Protein AF-A0A961QQR0-F1 (afdb_monomer)

Radius of gyration: 21.01 Å; Cα contacts (8 Å, |Δi|>4): 72; chains: 1; bounding box: 44×25×49 Å

Foldseek 3Di:
DVCVVCVVDQWDQDPPPGIAGDDPDPVVRVVVVVVVVVVVVVVCCVVCVPPQPQQWFQDDDDPPVVLVVVCVVCVVVVLVVPPPPHRDDDDDDDDPVVVGQCRHPNNDPD

pLDDT: mean 93.93, std 5.68, range [53.78, 98.19]

Structure (mmCIF, N/CA/C/O backbone):
data_AF-A0A961QQR0-F1
#
_entry.id   AF-A0A961QQR0-F1
#
loop_
_atom_site.group_PDB
_atom_site.id
_atom_site.type_symbol
_atom_site.label_atom_id
_atom_site.label_alt_id
_atom_site.label_comp_id
_atom_site.label_asym_id
_atom_site.label_entity_id
_atom_site.label_seq_id
_atom_site.pdbx_PDB_ins_code
_atom_site.Cartn_x
_atom_site.Cartn_y
_atom_site.Cartn_z
_atom_site.occupancy
_atom_site.B_iso_or_equiv
_atom_site.auth_seq_id
_atom_site.auth_comp_id
_atom_site.auth_asym_id
_atom_site.auth_atom_id
_atom_site.pdbx_PDB_model_num
ATOM 1 N N . LYS A 1 1 ? -25.448 -11.461 11.384 1.00 84.31 1 LYS A N 1
ATOM 2 C CA . LYS A 1 1 ? -25.174 -12.630 12.258 1.00 84.31 1 LYS A CA 1
ATOM 3 C C . LYS A 1 1 ? -24.127 -12.253 13.302 1.00 84.31 1 LYS A C 1
ATOM 5 O O . LYS A 1 1 ? -24.509 -12.155 14.455 1.00 84.31 1 LYS A O 1
ATOM 10 N N . PHE A 1 2 ? -22.918 -11.872 12.874 1.00 92.31 2 PHE A N 1
ATOM 11 C CA . PHE A 1 2 ? -21.821 -11.407 13.735 1.00 92.31 2 PHE A CA 1
ATOM 12 C C . PHE A 1 2 ? -22.234 -10.446 14.865 1.00 92.31 2 PHE A C 1
ATOM 14 O O . PHE A 1 2 ? -22.049 -10.791 16.024 1.00 92.31 2 PHE A O 1
ATOM 21 N N . CYS A 1 3 ? -22.866 -9.304 14.561 1.00 89.00 3 CYS A N 1
ATOM 22 C CA . CYS A 1 3 ? -23.230 -8.307 15.584 1.00 89.00 3 CYS A CA 1
ATOM 23 C C . CYS A 1 3 ? -24.204 -8.841 16.651 1.00 89.00 3 CYS A C 1
ATOM 25 O O . CYS A 1 3 ? -24.166 -8.400 17.789 1.00 89.00 3 CYS A O 1
ATOM 27 N N . ARG A 1 4 ? -25.068 -9.811 16.309 1.00 91.25 4 ARG A N 1
ATOM 28 C CA . ARG A 1 4 ? -25.976 -10.441 17.288 1.00 91.25 4 ARG A CA 1
ATOM 29 C C . ARG A 1 4 ? -25.250 -11.422 18.205 1.00 91.25 4 ARG A C 1
ATOM 31 O O . ARG A 1 4 ? -25.669 -11.613 19.336 1.00 91.25 4 ARG A O 1
ATOM 38 N N . GLU A 1 5 ? -24.206 -12.068 17.695 1.00 96.62 5 GLU A N 1
ATOM 39 C CA . GLU A 1 5 ? -23.382 -13.028 18.440 1.00 96.62 5 GLU A CA 1
ATOM 40 C C . GLU A 1 5 ? -22.293 -12.326 19.264 1.00 96.62 5 GLU A C 1
ATOM 42 O O . GLU A 1 5 ? -21.790 -12.898 20.224 1.00 96.62 5 GLU A O 1
ATOM 47 N N . ASN A 1 6 ? -21.959 -11.081 18.912 1.00 95.81 6 ASN A N 1
ATOM 48 C CA . ASN A 1 6 ? -20.919 -10.271 19.541 1.00 95.81 6 ASN A CA 1
ATOM 49 C C . ASN A 1 6 ? -21.482 -8.880 19.885 1.00 95.81 6 ASN A C 1
ATOM 51 O O . ASN A 1 6 ? -21.088 -7.899 19.253 1.00 95.81 6 ASN A O 1
ATOM 55 N N . PRO A 1 7 ? -22.426 -8.778 20.840 1.00 93.38 7 PRO A N 1
ATOM 56 C CA . PRO A 1 7 ? -23.106 -7.516 21.142 1.00 93.38 7 PRO A CA 1
ATOM 57 C C . PRO A 1 7 ? -22.161 -6.429 21.674 1.00 93.38 7 PRO A C 1
ATOM 59 O O . PRO A 1 7 ? -22.414 -5.251 21.463 1.00 93.38 7 PRO A O 1
ATOM 62 N N . GLU A 1 8 ? -21.048 -6.823 22.298 1.00 94.00 8 GLU A N 1
ATOM 63 C CA . GLU A 1 8 ? -20.027 -5.910 22.834 1.00 94.00 8 GLU A CA 1
ATOM 64 C C . GLU A 1 8 ? -18.989 -5.467 21.787 1.00 94.00 8 GLU A C 1
ATOM 66 O O . GLU A 1 8 ? -18.132 -4.624 22.063 1.00 94.00 8 GLU A O 1
ATOM 71 N N . ALA A 1 9 ? -19.005 -6.057 20.586 1.00 95.25 9 ALA A N 1
ATOM 72 C CA . ALA A 1 9 ? -18.093 -5.639 19.532 1.00 95.25 9 ALA A CA 1
ATOM 73 C C . ALA A 1 9 ? -18.466 -4.229 19.059 1.00 95.25 9 ALA A C 1
ATOM 75 O O . ALA A 1 9 ? -19.642 -3.896 18.957 1.00 95.25 9 ALA A O 1
ATOM 76 N N . 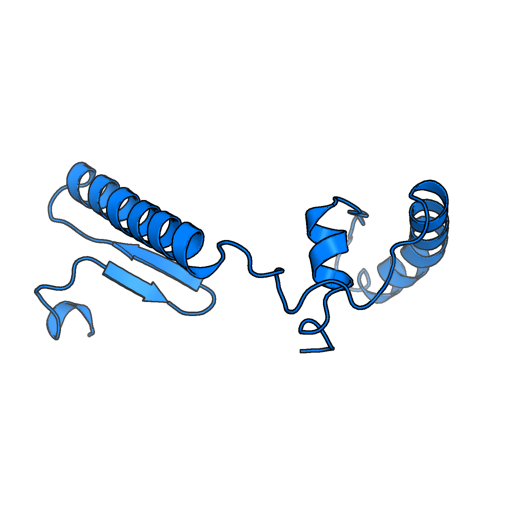LYS A 1 10 ? -17.454 -3.422 18.730 1.00 94.62 10 LYS A N 1
ATOM 77 C CA . LYS A 1 10 ? -17.613 -2.042 18.229 1.00 94.62 10 LYS A CA 1
ATOM 78 C C . LYS A 1 10 ? -17.258 -1.888 16.747 1.00 94.62 10 LYS A C 1
ATOM 80 O O . LYS A 1 10 ? -17.259 -0.785 16.207 1.00 94.62 10 LYS A O 1
ATOM 85 N N . GLY A 1 11 ? -16.894 -2.991 16.100 1.00 95.06 11 GLY A N 1
ATOM 86 C CA . GLY A 1 11 ? -16.439 -3.004 14.721 1.00 95.06 11 GLY A CA 1
ATOM 87 C C . GLY A 1 11 ? -15.986 -4.379 14.243 1.00 95.06 11 GLY A C 1
ATOM 88 O O . GLY A 1 11 ? -15.906 -5.333 15.018 1.00 95.06 11 GLY A O 1
ATOM 89 N N . VAL A 1 12 ? -15.682 -4.468 12.951 1.00 95.88 12 VAL A N 1
ATOM 90 C CA . VAL A 1 12 ? -15.072 -5.630 12.303 1.00 95.88 12 VAL A CA 1
ATOM 91 C C . VAL A 1 12 ? -14.051 -5.169 11.266 1.00 95.88 12 VAL A C 1
ATOM 93 O O . VAL A 1 12 ? -14.297 -4.228 10.510 1.00 95.88 12 VAL A O 1
ATOM 96 N N . VAL A 1 13 ? -12.909 -5.854 11.225 1.00 94.31 13 VAL A N 1
ATOM 97 C CA . VAL A 1 13 ? -11.940 -5.748 10.131 1.00 94.31 13 VAL A CA 1
ATOM 98 C C . VAL A 1 13 ? -12.207 -6.898 9.170 1.00 94.31 13 VAL A C 1
ATOM 100 O O . VAL A 1 13 ? -12.191 -8.063 9.567 1.00 94.31 13 VAL A O 1
ATOM 103 N N . LEU A 1 14 ? -12.484 -6.567 7.915 1.00 92.75 14 LEU A N 1
ATOM 104 C CA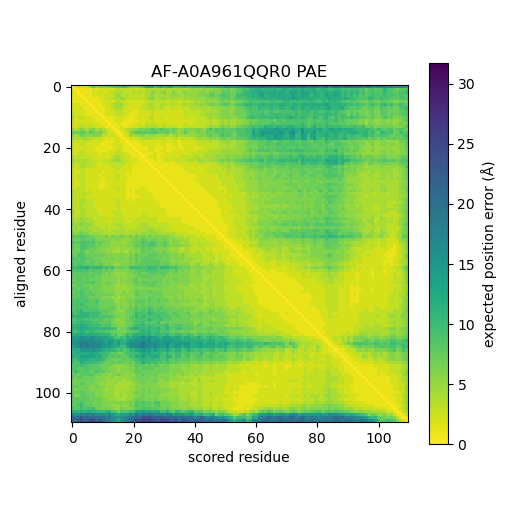 . LEU A 1 14 ? -12.676 -7.524 6.837 1.00 92.75 14 LEU A CA 1
ATOM 105 C C . LEU A 1 14 ? -11.401 -7.580 6.001 1.00 92.75 14 LEU A C 1
ATOM 107 O O . LEU A 1 14 ? -11.026 -6.591 5.363 1.00 92.75 14 LEU A O 1
ATOM 111 N N . GLU A 1 15 ? -10.746 -8.738 6.015 1.00 88.00 15 GLU A N 1
ATOM 112 C CA . GLU A 1 15 ? -9.544 -8.997 5.226 1.00 88.00 15 GLU A CA 1
ATOM 113 C C . GLU A 1 15 ? -9.783 -8.658 3.745 1.00 88.00 15 GLU A C 1
ATOM 115 O O . GLU A 1 15 ? -10.802 -9.034 3.165 1.00 88.00 15 GLU A O 1
ATOM 120 N N . SER A 1 16 ? -8.852 -7.910 3.144 1.00 85.75 16 SER A N 1
ATOM 121 C CA . SER A 1 16 ? -8.934 -7.415 1.758 1.00 85.75 16 SER A CA 1
ATOM 122 C C . SER A 1 16 ? -10.131 -6.503 1.436 1.00 85.75 16 SER A C 1
ATOM 124 O O . SER A 1 16 ? -10.448 -6.303 0.263 1.00 85.75 16 SER A O 1
ATOM 126 N N . HIS A 1 17 ? -10.800 -5.929 2.443 1.00 92.06 17 HIS A N 1
ATOM 127 C CA . HIS A 1 17 ? -11.910 -4.999 2.224 1.00 92.06 17 HIS A CA 1
ATOM 128 C C . HIS A 1 17 ? -11.794 -3.718 3.054 1.00 92.06 17 HIS A C 1
ATOM 130 O O . HIS A 1 17 ? -11.651 -2.641 2.482 1.00 92.06 17 HIS A O 1
ATOM 136 N N . GLY A 1 18 ? -11.840 -3.802 4.386 1.00 92.81 18 GLY A N 1
ATOM 137 C CA . GLY A 1 18 ? -11.747 -2.603 5.218 1.00 92.81 18 GLY A CA 1
ATOM 138 C C . GLY A 1 18 ? -12.278 -2.750 6.639 1.00 92.81 18 GLY A C 1
ATOM 139 O O . GLY A 1 18 ? -12.556 -3.848 7.118 1.00 92.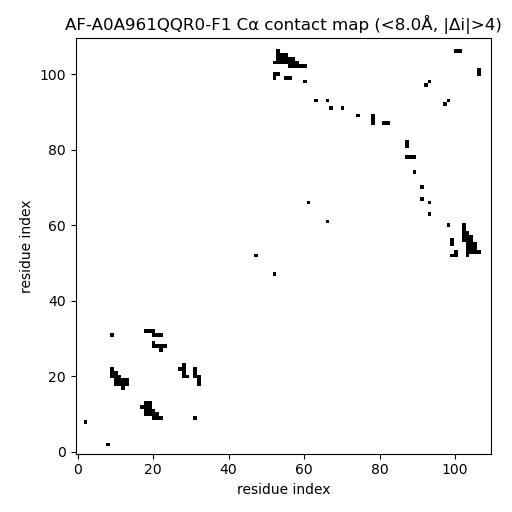81 18 GLY A O 1
ATOM 140 N N . LEU A 1 19 ? -12.404 -1.606 7.309 1.00 95.69 19 LEU A N 1
ATOM 141 C CA . LEU A 1 19 ? -12.887 -1.472 8.679 1.00 95.69 19 LEU A CA 1
ATOM 142 C C . LEU A 1 19 ? -14.336 -0.976 8.679 1.00 95.69 19 LEU A C 1
ATOM 144 O O . LEU A 1 19 ? -14.645 0.046 8.071 1.00 95.69 19 LEU A O 1
ATOM 148 N N . PHE A 1 20 ? -15.193 -1.664 9.427 1.00 95.88 20 PHE A N 1
ATOM 149 C CA . PHE A 1 20 ? -16.512 -1.170 9.809 1.00 95.88 20 PHE A CA 1
ATOM 150 C C . PHE A 1 20 ? -16.557 -0.977 11.317 1.00 95.88 20 PHE A C 1
ATOM 152 O O . PHE A 1 20 ? -16.123 -1.854 12.059 1.00 95.88 20 PHE A O 1
ATOM 159 N N . THR A 1 21 ? -17.120 0.134 11.771 1.00 96.88 21 THR A N 1
ATOM 160 C CA . THR A 1 21 ? -17.398 0.420 13.183 1.00 96.88 21 THR A CA 1
ATOM 161 C C . THR A 1 21 ? -18.873 0.764 13.348 1.00 96.88 21 THR A C 1
ATOM 163 O O . THR A 1 21 ? -19.561 1.062 12.368 1.00 96.88 21 THR A O 1
ATOM 166 N N . TRP A 1 22 ? -19.385 0.665 14.571 1.00 95.44 22 TRP A N 1
ATOM 167 C CA . TRP A 1 22 ? -20.755 1.058 14.891 1.00 95.44 22 TRP A CA 1
ATOM 168 C C . TRP A 1 22 ? -20.855 1.596 16.317 1.00 95.44 22 TRP A C 1
ATOM 170 O O . TRP A 1 22 ? -20.106 1.187 17.204 1.00 95.44 22 TRP A O 1
ATOM 180 N N . ALA A 1 23 ? -21.806 2.504 16.516 1.00 95.50 23 ALA A N 1
ATOM 181 C CA . ALA A 1 23 ? -22.224 3.049 17.802 1.00 95.50 23 ALA A CA 1
ATOM 182 C C . ALA A 1 23 ? -23.673 3.559 17.689 1.00 95.50 23 ALA A C 1
ATOM 184 O O . ALA A 1 23 ? -24.235 3.581 16.590 1.00 95.50 23 ALA A O 1
ATOM 185 N N . ASP A 1 24 ? -24.257 3.983 18.809 1.00 95.06 24 ASP A N 1
ATOM 186 C CA . ASP A 1 24 ? -25.622 4.527 18.848 1.00 95.06 24 ASP A CA 1
ATOM 187 C C . ASP A 1 24 ? -25.714 5.948 18.253 1.00 95.06 24 ASP A C 1
ATOM 189 O O . ASP A 1 24 ? -26.761 6.329 17.727 1.00 95.06 24 ASP A O 1
ATOM 193 N N . ASP A 1 25 ? -24.615 6.715 18.289 1.00 97.69 25 ASP A N 1
ATOM 194 C CA . ASP A 1 25 ? -24.485 8.053 17.697 1.00 97.69 25 ASP A CA 1
ATOM 195 C C . ASP A 1 25 ? -23.426 8.062 16.576 1.00 97.69 25 ASP A C 1
ATOM 197 O O . ASP A 1 25 ? -22.396 7.381 16.639 1.00 97.69 25 ASP A O 1
ATOM 201 N N . ALA A 1 26 ? -23.665 8.862 15.535 1.00 98.06 26 ALA A N 1
ATOM 202 C CA . ALA A 1 26 ? -22.743 9.036 14.416 1.00 98.06 26 ALA A CA 1
ATOM 203 C C . ALA A 1 26 ? -21.367 9.572 14.847 1.00 98.06 26 ALA A C 1
ATOM 205 O O . ALA A 1 26 ? -20.345 9.146 14.306 1.00 98.06 26 ALA A O 1
ATOM 206 N N . LYS A 1 27 ? -21.329 10.487 15.820 1.00 98.06 27 LYS A N 1
ATOM 207 C CA . LYS A 1 27 ? -20.099 11.024 16.398 1.00 98.06 27 LYS A CA 1
ATOM 208 C C . LYS A 1 27 ? -19.296 9.916 17.074 1.00 98.06 27 LYS A C 1
ATOM 210 O O . LYS A 1 27 ? -18.126 9.747 16.746 1.00 98.06 27 LYS A O 1
ATOM 215 N N . ASP A 1 28 ? -19.929 9.126 17.935 1.00 97.94 28 ASP A N 1
ATOM 216 C CA . ASP A 1 28 ? -19.264 8.041 18.664 1.00 97.94 28 ASP A CA 1
ATOM 217 C C . ASP A 1 28 ? -18.751 6.954 17.705 1.00 97.94 28 ASP A C 1
ATOM 219 O O . ASP A 1 28 ? -17.655 6.415 17.874 1.00 97.94 28 ASP A O 1
ATOM 223 N N . CYS A 1 29 ? -19.508 6.663 16.641 1.00 97.94 29 CYS A N 1
ATOM 224 C CA . CYS A 1 29 ? -19.094 5.736 15.588 1.00 97.94 29 CYS A CA 1
ATOM 225 C C . CYS A 1 29 ? -17.859 6.255 14.830 1.00 97.94 29 CYS A C 1
ATOM 227 O O . CYS A 1 29 ? -1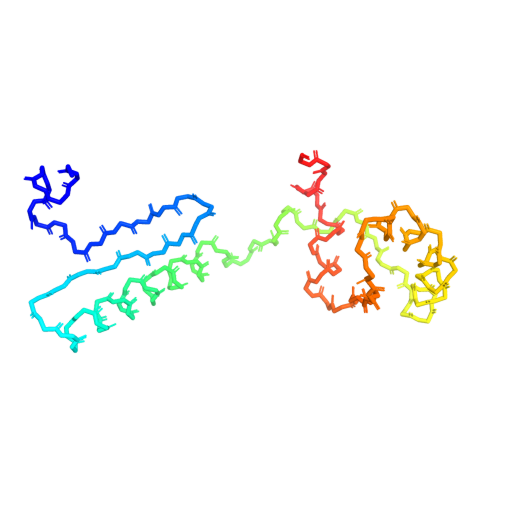6.930 5.499 14.522 1.00 97.94 29 CYS A O 1
ATOM 229 N N . TYR A 1 30 ? -17.825 7.557 14.540 1.00 97.88 30 TYR A N 1
ATOM 230 C CA . TYR A 1 30 ? -16.686 8.201 13.894 1.00 97.88 30 TYR A CA 1
ATOM 231 C C . TYR A 1 30 ? -15.451 8.210 14.805 1.00 97.88 30 TYR A C 1
ATOM 233 O O . TYR A 1 30 ? -14.373 7.801 14.377 1.00 97.88 30 TYR A O 1
ATOM 241 N N . GLU A 1 31 ? -15.606 8.582 16.075 1.00 98.19 31 GLU A N 1
ATOM 242 C CA . GLU A 1 31 ? -14.523 8.560 17.064 1.00 98.19 31 GLU A CA 1
ATOM 243 C C . GLU A 1 31 ? -13.975 7.141 17.274 1.00 98.19 31 GLU A C 1
ATOM 245 O O . GLU A 1 31 ? -12.760 6.952 17.282 1.00 98.19 31 GLU A O 1
ATOM 250 N N . THR A 1 32 ? -14.845 6.126 17.309 1.00 97.56 32 THR A N 1
ATOM 251 C CA . THR A 1 32 ? -14.438 4.710 17.360 1.00 97.56 32 THR A CA 1
ATOM 252 C C . THR A 1 32 ? -13.592 4.324 16.144 1.00 97.56 32 THR A C 1
ATOM 254 O O . THR A 1 32 ? -12.598 3.610 16.272 1.00 97.56 32 THR A O 1
ATOM 257 N N . THR A 1 33 ? -13.949 4.808 14.951 1.00 97.69 33 THR A N 1
ATOM 258 C CA . THR A 1 33 ? -13.149 4.589 13.734 1.00 97.69 33 THR A CA 1
ATOM 259 C C . THR A 1 33 ? -11.749 5.168 13.881 1.00 97.69 33 THR A C 1
ATOM 261 O O . THR A 1 33 ? -10.770 4.479 13.597 1.00 97.69 33 THR A O 1
ATOM 264 N N . LEU A 1 34 ? -11.650 6.412 14.358 1.00 98.06 34 LEU A N 1
ATOM 265 C CA . LEU A 1 34 ? -10.365 7.072 14.573 1.00 98.06 34 LEU A CA 1
ATOM 266 C C . LEU A 1 34 ? -9.521 6.345 15.623 1.00 98.06 34 LEU A C 1
ATOM 268 O O . LEU A 1 34 ? -8.333 6.137 15.400 1.00 98.06 34 LEU A O 1
ATOM 272 N N . GLU A 1 35 ? -10.124 5.919 16.734 1.00 97.38 35 GLU A N 1
ATOM 273 C CA . GLU A 1 35 ? -9.431 5.171 17.789 1.00 97.38 35 GLU A CA 1
ATOM 274 C C . GLU A 1 35 ? -8.831 3.865 17.251 1.00 97.38 35 GLU A C 1
ATOM 276 O O . GLU A 1 35 ? -7.665 3.560 17.506 1.00 97.38 35 GLU A O 1
ATOM 281 N N . VAL A 1 36 ? -9.603 3.095 16.476 1.00 96.44 36 VAL A N 1
ATOM 282 C CA . VAL A 1 36 ? -9.135 1.825 15.903 1.00 96.44 36 VAL A CA 1
ATOM 283 C C . VAL A 1 36 ? -8.003 2.052 14.902 1.00 96.44 36 VAL A C 1
ATOM 285 O O . VAL A 1 36 ? -7.010 1.327 14.949 1.00 96.44 36 VAL A O 1
ATOM 288 N N . ILE A 1 37 ? -8.126 3.059 14.031 1.00 96.81 37 ILE A N 1
ATOM 289 C CA . ILE A 1 37 ? -7.083 3.409 13.057 1.00 96.81 37 ILE A CA 1
ATOM 290 C C . ILE A 1 37 ? -5.802 3.843 13.772 1.00 96.81 37 ILE A C 1
ATOM 292 O O . ILE A 1 37 ? -4.739 3.303 13.480 1.00 96.81 37 ILE A O 1
ATOM 296 N N . ASN A 1 38 ? -5.895 4.763 14.734 1.00 97.88 38 ASN A N 1
ATOM 297 C CA . ASN A 1 38 ? -4.725 5.266 15.455 1.00 97.88 38 ASN A CA 1
ATOM 298 C C . ASN A 1 38 ? -4.037 4.158 16.250 1.00 97.88 38 ASN A C 1
ATOM 300 O O . ASN A 1 38 ? -2.823 4.030 16.186 1.00 97.88 38 ASN A O 1
ATOM 304 N N . ARG A 1 39 ? -4.800 3.276 16.904 1.00 96.81 39 ARG A N 1
ATOM 305 C CA . ARG A 1 39 ? -4.218 2.123 17.598 1.00 96.81 39 ARG A CA 1
ATOM 306 C C . ARG A 1 39 ? -3.477 1.177 16.652 1.00 96.81 39 ARG A C 1
ATOM 308 O O . ARG A 1 39 ? -2.456 0.615 17.038 1.00 96.81 39 ARG A O 1
ATOM 315 N N . ALA A 1 40 ? -3.987 0.975 15.438 1.00 96.19 40 ALA A N 1
ATOM 316 C CA . ALA A 1 40 ? -3.277 0.193 14.433 1.00 96.19 40 ALA A CA 1
ATOM 317 C C . ALA A 1 40 ? -1.986 0.900 13.992 1.00 96.19 40 ALA A C 1
ATOM 319 O O . ALA A 1 40 ? -0.957 0.239 13.899 1.00 96.19 40 ALA A O 1
ATOM 320 N N . ILE A 1 41 ? -2.023 2.221 13.775 1.00 97.00 41 ILE A N 1
ATOM 321 C CA . ILE A 1 41 ? -0.842 3.035 13.441 1.00 97.00 41 ILE A CA 1
ATOM 322 C C . ILE A 1 41 ? 0.220 2.920 14.540 1.00 97.00 41 ILE A C 1
ATOM 324 O O . ILE A 1 41 ? 1.343 2.532 14.233 1.00 97.00 41 ILE A O 1
ATOM 328 N N . ASP A 1 42 ? -0.143 3.150 15.804 1.00 98.06 42 ASP A N 1
ATOM 329 C CA . ASP A 1 42 ? 0.777 3.059 16.947 1.00 98.06 42 ASP A CA 1
ATOM 330 C C . ASP A 1 42 ? 1.438 1.674 17.025 1.00 98.06 42 ASP A C 1
ATOM 332 O O . ASP A 1 42 ? 2.644 1.542 17.240 1.00 98.06 42 ASP A O 1
ATOM 336 N N . TRP A 1 43 ? 0.650 0.614 16.819 1.00 97.12 43 TRP A N 1
ATOM 337 C CA . TRP A 1 43 ? 1.171 -0.750 16.790 1.00 97.12 43 TRP A CA 1
ATOM 338 C C . TRP A 1 43 ? 2.121 -0.972 15.607 1.00 97.12 43 TRP A C 1
ATOM 340 O O . TRP A 1 43 ? 3.192 -1.551 15.787 1.00 97.12 43 TRP A O 1
ATOM 350 N N . PHE A 1 44 ? 1.774 -0.480 14.413 1.00 95.19 44 PHE A N 1
ATOM 351 C CA . PHE A 1 44 ? 2.636 -0.567 13.233 1.00 95.19 44 PHE A CA 1
ATOM 352 C C . PHE A 1 44 ? 3.956 0.175 13.431 1.00 95.19 44 PHE A C 1
ATOM 354 O O . PHE A 1 44 ? 4.994 -0.365 13.056 1.00 95.19 44 PHE A O 1
ATOM 361 N N . GLU A 1 45 ? 3.954 1.366 14.029 1.00 95.75 45 GLU A N 1
ATOM 362 C CA . GLU A 1 45 ? 5.182 2.119 14.304 1.00 95.75 45 GLU A CA 1
ATOM 363 C C . GLU A 1 45 ? 6.146 1.312 15.179 1.00 95.75 45 GLU A C 1
ATOM 365 O O . GLU A 1 45 ? 7.331 1.210 14.860 1.00 95.75 45 GLU A O 1
ATOM 370 N N . VAL A 1 46 ? 5.638 0.674 16.238 1.00 97.06 46 VAL A N 1
ATOM 371 C CA . VAL A 1 46 ? 6.448 -0.173 17.125 1.00 97.06 46 VAL A CA 1
ATOM 372 C C . VAL A 1 46 ? 6.929 -1.430 16.404 1.00 97.06 46 VAL A C 1
ATOM 374 O O . VAL A 1 46 ? 8.111 -1.768 16.458 1.00 97.06 46 VAL A O 1
ATOM 377 N N . GLU A 1 47 ? 6.035 -2.127 15.707 1.00 94.94 47 GLU A N 1
ATOM 378 C CA . GLU A 1 47 ? 6.359 -3.413 15.091 1.00 94.94 47 GLU A CA 1
ATOM 379 C C . GLU A 1 47 ? 7.230 -3.301 13.848 1.00 94.94 47 GLU A C 1
ATOM 381 O O . GLU A 1 47 ? 7.933 -4.254 13.514 1.00 94.94 47 GLU A O 1
ATOM 386 N N . THR A 1 48 ? 7.215 -2.166 13.159 1.00 93.06 48 THR A N 1
ATOM 387 C CA . THR A 1 48 ? 8.068 -1.929 11.987 1.00 93.06 48 THR A CA 1
ATOM 388 C C . THR A 1 48 ? 9.348 -1.169 12.324 1.00 93.06 48 THR A C 1
ATOM 390 O O . THR A 1 48 ? 10.249 -1.106 11.486 1.00 93.06 48 THR A O 1
ATOM 393 N N . ALA A 1 49 ? 9.496 -0.661 13.554 1.00 95.38 49 ALA A N 1
ATOM 394 C CA . ALA A 1 49 ? 10.686 0.064 13.983 1.00 95.38 49 ALA A CA 1
ATOM 395 C C . ALA A 1 49 ? 11.973 -0.739 13.723 1.00 95.38 49 ALA A C 1
ATOM 397 O O . ALA A 1 49 ? 12.174 -1.841 14.235 1.00 95.38 49 ALA A O 1
ATOM 398 N N . GLY A 1 50 ? 12.866 -0.166 12.911 1.00 93.56 50 GLY A N 1
ATOM 399 C CA . GLY A 1 50 ? 14.159 -0.764 12.571 1.00 93.56 50 GLY A CA 1
ATOM 400 C C . GLY A 1 50 ? 14.089 -2.003 11.670 1.00 93.56 50 GLY A C 1
ATOM 401 O O . GLY A 1 50 ? 15.132 -2.596 11.393 1.00 93.56 50 GLY A O 1
ATOM 402 N N . LYS A 1 51 ? 12.901 -2.396 11.196 1.00 94.19 51 LYS A N 1
ATOM 403 C CA . LYS A 1 51 ? 12.719 -3.491 10.240 1.00 94.19 51 LYS A CA 1
ATOM 404 C C . LYS A 1 51 ? 12.591 -2.908 8.835 1.00 94.19 51 LYS A C 1
ATOM 406 O O . LYS A 1 51 ? 11.835 -1.969 8.611 1.00 94.19 51 LYS A O 1
ATOM 411 N N . ALA A 1 52 ? 13.325 -3.472 7.881 1.00 91.94 52 ALA A N 1
ATOM 412 C CA . ALA A 1 52 ? 13.133 -3.119 6.481 1.00 91.94 52 ALA A CA 1
ATOM 413 C C . ALA A 1 52 ? 11.776 -3.655 5.999 1.00 91.94 52 ALA A C 1
ATOM 415 O O . ALA A 1 52 ? 11.435 -4.809 6.279 1.00 91.94 52 ALA A O 1
ATOM 416 N N . ALA A 1 53 ? 11.011 -2.834 5.280 1.00 89.38 53 ALA A N 1
ATOM 417 C CA . ALA A 1 53 ? 9.734 -3.252 4.719 1.00 89.38 53 ALA A CA 1
ATOM 418 C C . ALA A 1 53 ? 9.932 -4.437 3.757 1.00 89.38 53 ALA A C 1
ATOM 420 O O . ALA A 1 53 ? 10.888 -4.457 2.981 1.00 89.38 53 ALA A O 1
ATOM 421 N N . PHE A 1 54 ? 9.040 -5.432 3.827 1.00 92.00 54 PHE A N 1
ATOM 422 C CA . PHE A 1 54 ? 9.011 -6.594 2.922 1.00 92.00 54 PHE A CA 1
ATOM 423 C C . PHE A 1 54 ? 10.370 -7.315 2.758 1.00 92.00 54 PHE A C 1
ATOM 425 O O . PHE A 1 54 ? 10.774 -7.691 1.654 1.00 92.00 54 PHE A O 1
ATOM 432 N N . GLY A 1 55 ? 11.127 -7.448 3.851 1.00 93.00 55 GLY A N 1
ATOM 433 C CA . GLY A 1 55 ? 12.434 -8.115 3.853 1.00 93.00 55 GLY A CA 1
ATOM 434 C C . GLY A 1 55 ? 13.584 -7.258 3.306 1.00 93.00 55 GLY A C 1
ATOM 435 O O . GLY A 1 55 ? 14.729 -7.711 3.274 1.00 93.00 55 GLY A O 1
ATOM 436 N N . GLY A 1 56 ? 13.315 -6.008 2.926 1.00 93.88 56 GLY A N 1
ATOM 437 C CA . GLY A 1 56 ? 14.293 -5.058 2.405 1.00 93.88 56 GLY A CA 1
ATOM 438 C C . GLY A 1 56 ? 14.652 -5.275 0.937 1.00 93.88 56 GLY A C 1
ATOM 439 O O . GLY A 1 56 ? 14.124 -6.155 0.259 1.00 93.88 56 GLY A O 1
AT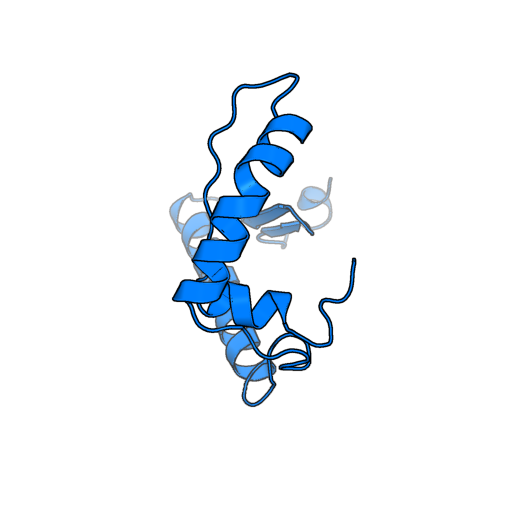OM 440 N N . GLU A 1 57 ? 15.568 -4.446 0.437 1.00 94.44 57 GLU A N 1
ATOM 441 C CA . GLU A 1 57 ? 15.931 -4.401 -0.980 1.00 94.44 57 GLU A CA 1
ATOM 442 C C . GLU A 1 57 ? 16.551 -5.724 -1.469 1.00 94.44 57 GLU A C 1
ATOM 444 O O . GLU A 1 57 ? 17.527 -6.251 -0.917 1.00 94.44 57 GLU A O 1
ATOM 449 N N . LYS A 1 58 ? 15.979 -6.254 -2.550 1.00 94.94 58 LYS A N 1
ATOM 450 C CA . LYS A 1 58 ? 16.513 -7.357 -3.353 1.00 94.94 58 LYS A CA 1
ATOM 451 C C . LYS A 1 58 ? 17.148 -6.851 -4.647 1.00 94.94 58 LYS A C 1
ATOM 453 O O . LYS A 1 58 ? 18.150 -7.413 -5.092 1.00 94.94 58 LYS A O 1
ATOM 458 N N . HIS A 1 59 ? 16.569 -5.812 -5.248 1.00 94.62 59 HIS A N 1
ATOM 459 C CA . HIS A 1 59 ? 16.985 -5.265 -6.538 1.00 94.62 59 HIS A CA 1
ATOM 460 C C . HIS A 1 59 ? 17.178 -3.744 -6.496 1.00 94.62 59 HIS A C 1
ATOM 462 O O . HIS A 1 59 ? 16.350 -3.015 -5.968 1.00 94.62 59 HIS A O 1
ATOM 468 N N . GLY A 1 60 ? 18.238 -3.253 -7.139 1.00 94.94 60 GLY A N 1
ATOM 469 C CA . GLY A 1 60 ? 18.459 -1.818 -7.306 1.00 94.94 60 GLY A CA 1
ATOM 470 C C . GLY A 1 60 ? 17.660 -1.246 -8.473 1.00 94.94 60 GLY A C 1
ATOM 471 O O . GLY A 1 60 ? 17.735 -1.745 -9.598 1.00 94.94 60 GLY A O 1
ATOM 472 N N . SER A 1 61 ? 16.937 -0.153 -8.229 1.00 96.31 61 SER A N 1
ATOM 473 C CA . SER A 1 61 ? 16.234 0.575 -9.289 1.00 96.31 61 SER A CA 1
ATOM 474 C C . SER A 1 61 ? 17.197 1.250 -10.267 1.00 96.31 61 SER A C 1
ATOM 476 O O . SER A 1 61 ? 18.137 1.938 -9.871 1.00 96.31 61 SER A O 1
ATOM 478 N N . LEU A 1 62 ? 16.896 1.153 -11.566 1.00 97.38 62 LEU A N 1
ATOM 479 C CA . LEU A 1 62 ? 17.569 1.946 -12.601 1.00 97.38 62 LEU A CA 1
ATOM 480 C C . LEU A 1 62 ? 17.353 3.455 -12.377 1.00 97.38 62 LEU A C 1
ATOM 482 O O . LEU A 1 62 ? 16.358 3.839 -11.754 1.00 97.38 62 LEU A O 1
ATOM 486 N N . PRO A 1 63 ? 18.211 4.336 -12.930 1.00 97.81 63 PRO A N 1
ATOM 487 C CA . PRO A 1 63 ? 17.998 5.782 -12.883 1.00 97.81 63 PRO A CA 1
ATOM 488 C C . PRO A 1 63 ? 16.631 6.196 -13.446 1.00 97.81 63 PRO A C 1
ATOM 490 O O . PRO A 1 63 ? 16.134 5.598 -14.400 1.00 97.81 63 PRO A O 1
ATOM 493 N N . ALA A 1 64 ? 16.034 7.261 -12.906 1.00 97.69 64 ALA A N 1
ATOM 494 C CA . ALA A 1 64 ? 14.669 7.679 -13.256 1.00 97.69 64 ALA A CA 1
ATOM 495 C C . ALA A 1 64 ? 14.450 7.903 -14.763 1.00 97.69 64 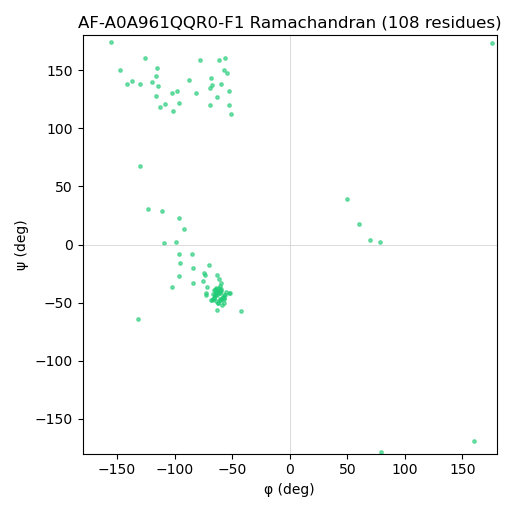ALA A C 1
ATOM 497 O O . ALA A 1 64 ? 13.431 7.483 -15.313 1.00 97.69 64 ALA A O 1
ATOM 498 N N . ALA A 1 65 ? 15.421 8.514 -15.450 1.00 98.12 65 ALA A N 1
ATOM 499 C CA . ALA A 1 65 ? 15.358 8.719 -16.898 1.00 98.12 65 ALA A CA 1
ATOM 500 C C . ALA A 1 65 ? 15.266 7.391 -17.666 1.00 98.12 65 ALA A C 1
ATOM 502 O O . ALA A 1 65 ? 14.496 7.269 -18.618 1.00 98.12 65 ALA A O 1
ATOM 503 N N . GLU A 1 66 ? 16.004 6.381 -17.210 1.00 98.19 66 GLU A N 1
ATOM 504 C CA . GLU A 1 66 ? 16.037 5.062 -17.827 1.00 98.19 66 GLU A CA 1
ATOM 505 C C . G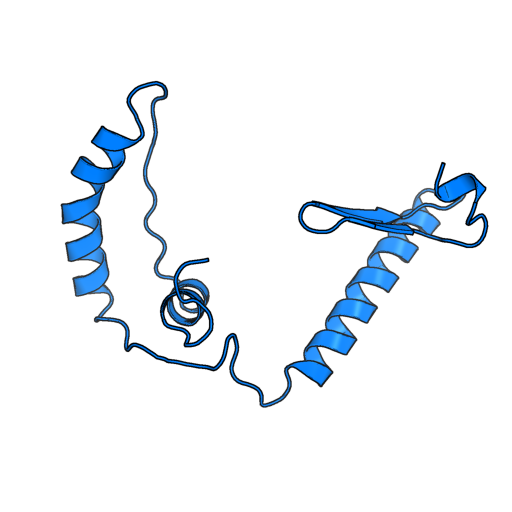LU A 1 66 ? 14.743 4.284 -17.569 1.00 98.19 66 GLU A C 1
ATOM 507 O O . GLU A 1 66 ? 14.158 3.736 -18.503 1.00 98.19 66 GLU A O 1
ATOM 512 N N . ARG A 1 67 ? 14.222 4.323 -16.334 1.00 97.81 67 ARG A N 1
ATOM 513 C CA . ARG A 1 67 ? 12.912 3.734 -16.005 1.00 97.81 67 ARG A CA 1
ATOM 514 C C . ARG A 1 67 ? 11.801 4.316 -16.875 1.00 97.81 67 ARG A C 1
ATOM 516 O O . ARG A 1 67 ? 11.018 3.569 -17.454 1.00 97.81 67 ARG A O 1
ATOM 523 N N . ARG A 1 68 ? 11.764 5.645 -17.025 1.00 97.38 68 ARG A N 1
ATOM 524 C CA . ARG A 1 68 ? 10.771 6.344 -17.859 1.00 97.38 68 ARG A CA 1
ATOM 525 C C . ARG A 1 68 ? 10.911 5.995 -19.335 1.00 97.38 68 ARG A C 1
ATOM 527 O O . ARG A 1 68 ? 9.899 5.808 -20.005 1.00 97.38 68 ARG A O 1
ATOM 534 N N . ARG A 1 69 ? 12.144 5.864 -19.834 1.00 98.19 69 ARG A N 1
ATOM 535 C CA . ARG A 1 69 ? 12.422 5.421 -21.207 1.00 98.19 69 ARG A CA 1
ATOM 536 C C . ARG A 1 69 ? 11.878 4.015 -21.461 1.00 98.19 69 ARG A C 1
ATOM 538 O O . ARG A 1 69 ? 11.192 3.804 -22.459 1.00 98.19 69 ARG A O 1
ATOM 545 N N . ILE A 1 70 ? 12.138 3.078 -20.549 1.00 97.62 70 ILE A N 1
ATOM 546 C CA . ILE A 1 70 ? 11.639 1.698 -20.630 1.00 97.62 70 ILE A CA 1
ATOM 547 C C . ILE A 1 70 ? 10.108 1.674 -20.553 1.00 97.62 70 ILE A C 1
ATOM 549 O O . ILE A 1 70 ? 9.462 1.075 -21.412 1.00 97.62 70 ILE A O 1
ATOM 553 N N . ALA A 1 71 ? 9.515 2.373 -19.581 1.00 96.69 71 ALA A N 1
ATOM 554 C CA . ALA A 1 71 ? 8.065 2.454 -19.430 1.00 96.69 71 ALA A CA 1
ATOM 555 C C . ALA A 1 71 ? 7.395 3.005 -20.698 1.00 96.69 71 ALA A C 1
ATOM 557 O O . ALA A 1 71 ? 6.446 2.407 -21.202 1.00 96.69 71 ALA A O 1
ATOM 558 N N . ALA A 1 72 ? 7.924 4.089 -21.274 1.00 96.38 72 ALA A N 1
ATOM 559 C CA . ALA A 1 72 ? 7.408 4.664 -22.514 1.00 96.38 72 ALA A CA 1
ATOM 560 C C . ALA A 1 72 ? 7.474 3.686 -23.701 1.00 96.38 72 ALA A C 1
ATOM 562 O O . ALA A 1 72 ? 6.560 3.669 -24.524 1.00 96.38 72 ALA A O 1
ATOM 563 N N . ALA A 1 73 ? 8.515 2.851 -23.778 1.00 97.44 73 ALA A N 1
ATOM 564 C CA . ALA A 1 73 ? 8.651 1.840 -24.825 1.00 97.44 73 ALA A CA 1
ATOM 565 C C . ALA A 1 73 ? 7.661 0.669 -24.661 1.00 97.44 73 ALA A C 1
ATOM 567 O O . ALA A 1 73 ? 7.142 0.162 -25.654 1.00 97.44 73 ALA A O 1
ATOM 568 N N . LEU A 1 74 ? 7.376 0.248 -23.424 1.00 96.38 74 LEU A N 1
ATOM 569 C CA . LEU A 1 74 ? 6.5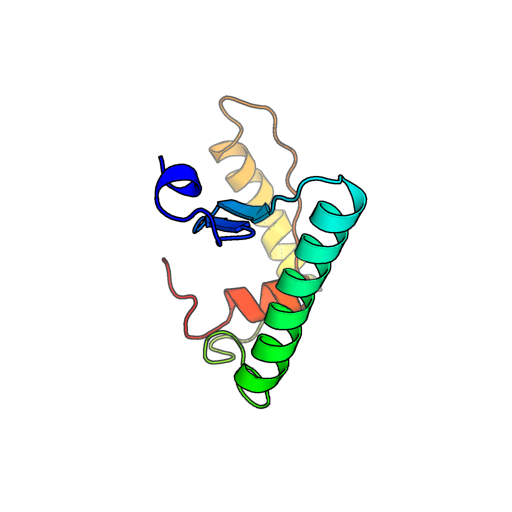00 -0.897 -23.133 1.00 96.38 74 LEU A CA 1
ATOM 570 C C . LEU A 1 74 ? 5.007 -0.540 -23.117 1.00 96.38 74 LEU A C 1
ATOM 572 O O . LEU A 1 74 ? 4.165 -1.358 -23.497 1.00 96.38 74 LEU A O 1
ATOM 576 N N . MET A 1 75 ? 4.665 0.679 -22.696 1.00 95.12 75 MET A N 1
ATOM 577 C CA . MET A 1 75 ? 3.283 1.119 -22.483 1.00 95.12 75 MET A CA 1
ATOM 578 C C . MET A 1 75 ? 2.343 0.909 -23.684 1.00 95.12 75 MET A C 1
ATOM 580 O O . MET A 1 75 ? 1.221 0.449 -23.461 1.00 95.12 75 MET A O 1
ATOM 584 N N . PRO A 1 76 ? 2.737 1.172 -24.948 1.00 93.25 76 PRO A N 1
ATOM 585 C CA . PRO A 1 76 ? 1.866 0.919 -26.096 1.00 93.25 76 PRO A CA 1
ATOM 586 C C . PRO A 1 76 ? 1.463 -0.554 -26.234 1.00 93.25 76 PRO A C 1
ATOM 588 O O . PRO A 1 76 ? 0.294 -0.846 -26.494 1.00 93.25 76 PRO A O 1
ATOM 591 N N . ALA A 1 77 ? 2.406 -1.476 -26.015 1.00 94.38 77 ALA A N 1
ATOM 592 C CA . ALA A 1 77 ? 2.151 -2.911 -26.084 1.00 94.38 77 ALA A CA 1
ATOM 593 C C . ALA A 1 77 ? 1.239 -3.365 -24.935 1.00 94.38 77 ALA A C 1
ATOM 595 O O . ALA A 1 77 ? 0.229 -4.023 -25.183 1.00 94.38 77 ALA A O 1
ATOM 596 N N . ILE A 1 78 ? 1.536 -2.943 -23.698 1.00 93.94 78 ILE A N 1
ATOM 597 C CA . ILE A 1 78 ? 0.710 -3.244 -22.515 1.00 93.94 78 ILE A CA 1
ATOM 598 C C . ILE A 1 78 ? -0.717 -2.743 -22.720 1.00 93.94 78 ILE A C 1
ATOM 600 O O . ILE A 1 78 ? -1.668 -3.514 -22.597 1.00 93.94 78 ILE A O 1
ATOM 604 N N . ARG A 1 79 ? -0.877 -1.476 -23.118 1.00 93.12 79 ARG A N 1
ATOM 605 C CA . ARG A 1 79 ? -2.187 -0.881 -23.393 1.00 93.12 79 ARG A CA 1
ATOM 606 C C . ARG A 1 79 ? -2.945 -1.663 -24.464 1.00 93.12 79 ARG A C 1
ATOM 608 O O . ARG A 1 79 ? -4.135 -1.907 -24.289 1.00 93.12 79 ARG A O 1
ATOM 615 N N . GLY A 1 80 ? -2.274 -2.070 -25.542 1.00 92.06 80 GLY A N 1
ATOM 616 C CA . GLY A 1 80 ? -2.870 -2.891 -26.599 1.00 92.06 80 GLY A CA 1
ATOM 617 C C . GLY A 1 80 ? -3.397 -4.242 -26.099 1.00 92.06 80 GLY A C 1
ATOM 618 O O . GLY A 1 80 ? -4.423 -4.710 -26.589 1.00 92.06 80 GLY A O 1
ATOM 619 N N . MET A 1 81 ? -2.748 -4.842 -25.095 1.00 92.81 81 MET A N 1
ATOM 620 C CA . MET A 1 81 ? -3.200 -6.098 -24.487 1.00 92.81 81 MET A CA 1
ATOM 621 C C . MET A 1 81 ? -4.443 -5.918 -23.608 1.00 92.81 81 MET A C 1
ATOM 623 O O . MET A 1 81 ? -5.347 -6.748 -23.682 1.00 92.81 81 MET A O 1
ATOM 627 N N . VAL A 1 82 ? -4.506 -4.843 -22.813 1.00 92.94 82 VAL A N 1
ATOM 628 C CA . VAL A 1 82 ? -5.563 -4.646 -21.797 1.00 92.94 82 VAL A CA 1
ATOM 629 C C . VAL A 1 82 ? -6.749 -3.791 -22.261 1.00 92.94 82 VAL A C 1
ATOM 631 O O . VAL A 1 82 ? -7.800 -3.816 -21.634 1.00 92.94 82 VAL A O 1
ATOM 634 N N . SER A 1 83 ? -6.622 -3.047 -23.365 1.00 93.12 83 SER A N 1
ATOM 635 C CA . SER A 1 83 ? -7.657 -2.100 -23.830 1.00 93.12 83 SER A CA 1
ATOM 636 C C . SER A 1 83 ? -8.596 -2.664 -24.903 1.00 93.12 83 SER A C 1
ATOM 638 O O . SER A 1 83 ? -9.151 -1.895 -25.689 1.00 93.12 83 SER A O 1
ATOM 640 N N . LYS A 1 84 ? -8.735 -3.992 -25.003 1.00 89.00 84 LYS A N 1
ATOM 641 C CA . LYS A 1 84 ? -9.592 -4.623 -26.024 1.00 89.00 84 LYS A CA 1
ATOM 642 C C . LYS A 1 84 ? -11.069 -4.301 -25.804 1.00 89.00 84 LYS A C 1
ATOM 644 O O . LYS A 1 84 ? -11.747 -3.900 -26.744 1.00 89.00 84 LYS A O 1
ATOM 649 N N . ASP A 1 85 ? -11.522 -4.419 -24.560 1.00 92.44 85 ASP A N 1
ATOM 650 C CA . ASP A 1 85 ? -12.936 -4.263 -24.206 1.00 92.44 85 ASP A CA 1
ATOM 651 C C . ASP A 1 85 ? -13.270 -2.846 -23.719 1.00 92.44 85 ASP A C 1
ATOM 653 O O . ASP A 1 85 ? -14.396 -2.374 -23.872 1.00 92.44 85 ASP A O 1
ATOM 657 N N . VAL A 1 86 ? -12.288 -2.134 -23.153 1.00 93.06 86 VAL A N 1
ATOM 658 C CA . VAL A 1 86 ? -12.480 -0.804 -22.560 1.00 93.06 86 VAL A CA 1
ATOM 659 C C . VAL A 1 86 ? -11.339 0.125 -22.960 1.00 93.06 86 VAL A C 1
ATOM 661 O O . VAL A 1 86 ? -10.173 -0.265 -22.989 1.00 93.06 86 VAL A O 1
ATOM 664 N N . ARG A 1 87 ? -11.656 1.393 -23.250 1.00 91.88 87 ARG A N 1
ATOM 665 C CA . ARG A 1 87 ? -10.631 2.413 -23.507 1.00 91.88 87 ARG A CA 1
ATOM 666 C C . ARG A 1 87 ? -9.891 2.730 -22.209 1.00 91.88 87 ARG A C 1
ATOM 668 O O . ARG A 1 87 ? -10.501 3.237 -21.276 1.00 91.88 87 ARG A O 1
ATOM 675 N N . MET A 1 88 ? -8.579 2.505 -22.187 1.00 92.00 88 MET A N 1
ATOM 676 C CA . MET A 1 88 ? -7.732 2.823 -21.035 1.00 92.00 88 MET A CA 1
ATOM 677 C C . MET A 1 88 ? -6.702 3.912 -21.356 1.00 92.00 88 MET A C 1
ATOM 679 O O . MET A 1 88 ? -6.250 4.055 -22.503 1.00 92.00 88 MET A O 1
ATOM 683 N N . VAL A 1 89 ? -6.316 4.658 -20.321 1.00 90.75 89 VAL A N 1
ATOM 684 C CA . VAL A 1 89 ? -5.173 5.580 -20.298 1.00 90.75 89 VAL A CA 1
ATOM 685 C C . VAL A 1 89 ? -4.182 5.038 -19.273 1.00 90.75 89 VAL A C 1
ATOM 687 O O . VAL A 1 89 ? -4.570 4.738 -18.149 1.00 90.75 89 VAL A O 1
ATOM 690 N N . GLY A 1 90 ? -2.923 4.868 -19.674 1.00 88.44 90 GLY A N 1
ATOM 691 C CA . GLY A 1 90 ? -1.876 4.366 -18.788 1.00 88.44 90 GLY A CA 1
ATOM 692 C C . GLY A 1 90 ? -1.210 5.493 -18.002 1.00 88.44 90 GLY A C 1
ATOM 693 O O . GLY A 1 90 ? -0.941 6.559 -18.557 1.00 88.44 90 GLY A O 1
ATOM 694 N N . HIS A 1 91 ? -0.891 5.226 -16.739 1.00 92.56 91 HIS A N 1
ATOM 695 C CA . HIS A 1 91 ? -0.024 6.053 -15.904 1.00 92.56 91 HIS A CA 1
ATOM 696 C C . HIS A 1 91 ? 1.181 5.218 -15.462 1.00 92.56 91 HIS A C 1
ATOM 698 O O . HIS A 1 91 ? 1.030 4.033 -15.175 1.00 92.56 91 HIS A O 1
ATOM 704 N N . PHE A 1 92 ? 2.371 5.817 -15.456 1.00 95.50 92 PHE A N 1
ATOM 705 C CA . PHE A 1 92 ? 3.576 5.185 -14.927 1.00 95.50 92 PHE A CA 1
ATOM 706 C C . PHE A 1 92 ? 3.951 5.875 -13.622 1.00 95.50 92 PHE A C 1
ATOM 708 O O . PHE A 1 92 ? 4.194 7.083 -13.626 1.00 95.50 92 PHE A O 1
ATOM 715 N N . ASP A 1 93 ? 4.002 5.092 -12.549 1.00 96.44 93 ASP A N 1
ATOM 716 C CA . ASP A 1 93 ? 4.353 5.544 -11.212 1.00 96.44 93 ASP A CA 1
ATOM 717 C C . ASP A 1 93 ? 5.694 4.928 -10.800 1.00 96.44 93 ASP A C 1
ATOM 719 O O . ASP A 1 93 ? 5.854 3.708 -10.759 1.00 96.44 93 ASP A O 1
ATOM 723 N N . ASP A 1 94 ? 6.673 5.793 -10.551 1.00 96.81 94 ASP A N 1
ATOM 724 C CA . ASP A 1 94 ? 8.001 5.431 -10.067 1.00 96.81 94 ASP A CA 1
ATOM 725 C C . ASP A 1 94 ? 8.353 6.134 -8.754 1.00 96.81 94 ASP A C 1
ATOM 727 O O . ASP A 1 94 ? 9.524 6.434 -8.497 1.00 96.81 94 ASP A O 1
ATOM 731 N N . GLN A 1 95 ? 7.338 6.415 -7.931 1.00 97.69 95 GLN A N 1
ATOM 732 C CA . GLN A 1 95 ? 7.521 6.946 -6.587 1.00 97.69 95 GLN A CA 1
ATOM 733 C C . GLN A 1 95 ? 8.406 6.031 -5.722 1.00 97.69 95 GLN A C 1
ATOM 735 O O . GLN A 1 95 ? 8.381 4.808 -5.885 1.00 97.69 95 GLN A O 1
ATOM 740 N N . PRO A 1 96 ? 9.154 6.595 -4.751 1.00 95.25 96 PRO A N 1
ATOM 741 C CA . PRO A 1 96 ? 10.039 5.819 -3.883 1.00 95.25 96 PRO A CA 1
ATOM 742 C C . PRO A 1 96 ? 9.361 4.624 -3.207 1.00 95.25 96 PRO A C 1
ATOM 744 O O . PRO A 1 96 ? 9.939 3.547 -3.214 1.00 95.25 96 PRO A O 1
ATOM 747 N N . ALA A 1 97 ? 8.127 4.780 -2.712 1.00 94.12 97 ALA A N 1
ATOM 748 C CA . ALA A 1 97 ? 7.383 3.697 -2.064 1.00 94.12 97 ALA A CA 1
ATOM 749 C C . ALA A 1 97 ? 7.058 2.537 -3.024 1.00 94.12 97 ALA A C 1
ATOM 751 O O . ALA A 1 97 ? 7.150 1.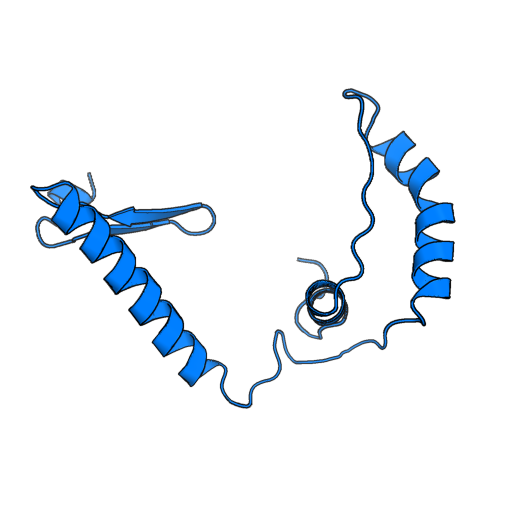372 -2.648 1.00 94.12 97 ALA A O 1
ATOM 752 N N . VAL A 1 98 ? 6.730 2.841 -4.287 1.00 95.06 98 VAL A N 1
ATOM 753 C CA . VAL A 1 98 ? 6.509 1.817 -5.321 1.00 95.06 98 VAL A CA 1
ATOM 754 C C . VAL A 1 98 ? 7.810 1.077 -5.602 1.00 95.06 98 VAL A C 1
ATOM 756 O O . VAL A 1 98 ? 7.818 -0.149 -5.658 1.00 95.06 98 VAL A O 1
ATOM 759 N N . LEU A 1 99 ? 8.916 1.812 -5.754 1.00 95.38 99 LEU A N 1
ATOM 760 C CA . LEU A 1 99 ? 10.228 1.223 -6.009 1.00 95.38 99 LEU A CA 1
ATOM 761 C C . LEU A 1 99 ? 10.725 0.391 -4.824 1.00 95.38 99 LEU A C 1
ATOM 763 O O . LEU A 1 99 ? 11.293 -0.668 -5.054 1.00 95.38 99 LEU A O 1
ATOM 767 N N . GLU A 1 100 ? 10.507 0.830 -3.587 1.00 93.81 100 GLU A N 1
ATOM 768 C CA . GLU A 1 100 ? 10.814 0.053 -2.383 1.00 93.81 100 GLU A CA 1
ATOM 769 C C . GLU A 1 100 ? 10.037 -1.267 -2.381 1.00 93.81 100 GLU A C 1
ATOM 771 O O . GLU A 1 100 ? 10.634 -2.327 -2.222 1.00 93.81 100 GLU A O 1
ATOM 776 N N . PHE A 1 101 ? 8.733 -1.213 -2.662 1.00 93.81 101 PHE A N 1
ATOM 777 C CA . PHE A 1 101 ? 7.856 -2.380 -2.698 1.00 93.81 101 PHE A CA 1
ATOM 778 C C . PHE A 1 101 ? 8.238 -3.395 -3.787 1.00 93.81 101 PHE A C 1
ATOM 780 O O . PHE A 1 101 ? 8.501 -4.556 -3.484 1.00 93.81 101 PHE A O 1
ATOM 787 N N . VAL A 1 102 ? 8.310 -2.981 -5.059 1.00 93.44 102 VAL A N 1
ATOM 788 C CA . VAL A 1 102 ? 8.534 -3.919 -6.184 1.00 93.44 102 VAL A CA 1
ATOM 789 C C . VAL A 1 102 ? 9.943 -4.509 -6.216 1.00 93.44 102 VAL A C 1
ATOM 791 O O . VAL A 1 102 ? 10.179 -5.505 -6.896 1.00 93.44 102 VAL A O 1
ATOM 794 N N . ASN A 1 103 ? 10.890 -3.885 -5.516 1.00 94.75 103 ASN A N 1
ATOM 795 C CA . ASN A 1 103 ? 12.261 -4.366 -5.422 1.00 94.75 103 ASN A CA 1
ATOM 796 C C . ASN A 1 103 ? 12.539 -5.150 -4.138 1.00 94.75 103 ASN A C 1
ATOM 798 O O . ASN A 1 103 ? 13.692 -5.532 -3.920 1.00 94.75 103 ASN A O 1
ATOM 802 N N . ALA A 1 104 ? 11.545 -5.366 -3.278 1.00 95.56 104 ALA A N 1
ATOM 803 C CA . ALA A 1 104 ? 11.752 -6.013 -1.994 1.00 95.56 104 ALA A CA 1
ATOM 804 C C . ALA A 1 104 ? 11.899 -7.542 -2.102 1.00 95.56 104 ALA A C 1
ATOM 806 O O . ALA A 1 104 ? 11.484 -8.165 -3.082 1.00 95.56 104 ALA A O 1
ATOM 807 N N . ARG A 1 105 ? 12.511 -8.161 -1.085 1.00 94.44 105 ARG A N 1
ATOM 808 C CA . ARG A 1 105 ? 12.750 -9.616 -1.031 1.00 94.44 105 ARG A CA 1
ATOM 809 C C . ARG A 1 105 ? 11.468 -10.429 -0.961 1.00 94.44 105 ARG A C 1
ATOM 811 O O . ARG A 1 105 ? 11.354 -11.415 -1.683 1.00 94.44 105 ARG A O 1
ATOM 818 N N . ASP A 1 106 ? 10.526 -9.990 -0.137 1.00 92.62 106 ASP A N 1
ATOM 819 C CA . ASP A 1 106 ? 9.314 -10.750 0.179 1.00 92.62 106 ASP A CA 1
ATOM 820 C C . ASP A 1 106 ? 8.140 -10.403 -0.757 1.00 92.62 106 ASP A C 1
ATOM 822 O O . ASP A 1 106 ? 7.001 -10.771 -0.491 1.00 92.62 106 ASP A O 1
ATOM 826 N N . MET A 1 107 ? 8.421 -9.707 -1.866 1.00 87.44 107 MET A N 1
ATOM 827 C CA . MET A 1 107 ? 7.453 -9.335 -2.908 1.00 87.44 107 MET A CA 1
ATOM 828 C C . MET A 1 107 ? 7.693 -10.079 -4.233 1.00 87.44 107 MET A C 1
ATOM 830 O O . MET A 1 107 ? 7.385 -9.573 -5.314 1.00 87.44 107 MET A O 1
ATOM 834 N N . GLU A 1 108 ? 8.258 -11.288 -4.169 1.00 77.44 108 GLU A N 1
ATOM 835 C CA . GLU A 1 108 ? 8.219 -12.233 -5.294 1.00 77.44 108 GLU A CA 1
ATOM 836 C C . GLU A 1 108 ? 6.763 -12.519 -5.722 1.00 77.44 108 GLU A C 1
ATOM 838 O O . GLU A 1 108 ? 5.850 -12.240 -4.946 1.00 77.44 108 GLU A O 1
ATOM 843 N N . PRO A 1 109 ? 6.513 -13.022 -6.952 1.00 66.56 109 PRO A N 1
ATOM 844 C CA . PRO A 1 109 ? 5.157 -13.138 -7.488 1.00 66.56 109 PRO A CA 1
ATOM 845 C C . PRO A 1 109 ? 4.209 -13.842 -6.505 1.00 66.56 109 PRO A C 1
ATOM 847 O O . PRO A 1 109 ? 4.381 -15.032 -6.235 1.00 66.56 109 PRO A O 1
ATOM 850 N N . LEU A 1 110 ? 3.243 -13.077 -5.979 1.00 53.78 110 LEU A N 1
ATOM 851 C CA . LEU A 1 110 ? 2.073 -13.575 -5.251 1.00 53.78 110 LEU A CA 1
ATOM 852 C C . LEU A 1 110 ? 1.110 -14.283 -6.210 1.00 53.78 110 LEU A C 1
ATOM 854 O O . LEU A 1 110 ? 0.944 -13.785 -7.351 1.00 53.78 110 LEU A O 1
#

Secondary structure (DSSP, 8-state):
-HHHH-TT--EEEETTTEEEE--SSHHHHHHHHHHHHHHHHHHHHHHHTTPPGGGSBSSPPPPHHHHHHHHHHHHHHHHHHH-SSS---------HHHHHHHTBGGGS--

Sequence (110 aa):
KFCRENPEAKGVVLESHGLFTWADDAKDCYETTLEVINRAIDWFEVETAGKAAFGGEKHGSLPAAERRRIAAALMPAIRGMVSKDVRMVGHFDDQPAVLEFVNARDMEPL

Mean predicted aligned error: 5.45 Å

Solvent-accessible surface area (backbone atoms only — not comparable to full-atom values): 6874 Å² total; per-residue (Å²): 111,66,63,80,80,38,71,85,58,54,58,51,79,43,87,99,75,48,79,47,58,56,58,99,42,75,66,58,21,50,51,50,45,49,51,55,52,49,54,50,50,58,49,47,55,63,74,44,60,96,52,61,68,56,75,22,82,67,52,85,81,70,58,69,72,55,49,50,52,52,48,64,69,46,45,66,60,55,47,64,71,70,35,76,90,47,94,75,84,90,82,88,82,80,49,68,70,54,53,53,49,74,21,15,54,71,52,58,93,126